Protein AF-A0A3D2XXL0-F1 (afdb_monomer_lite)

Radius of gyration: 10.96 Å; chains: 1; bounding box: 23×13×32 Å

Secondary structure (DSSP, 8-state):
-------S----TTSTTT--S-HHHHHHHHHHTT-S---

Structure (mmCIF, N/CA/C/O backbone):
data_AF-A0A3D2XXL0-F1
#
_entry.id   AF-A0A3D2XXL0-F1
#
loop_
_atom_site.group_PDB
_atom_site.id
_atom_site.type_symbol
_atom_site.label_atom_id
_atom_site.lab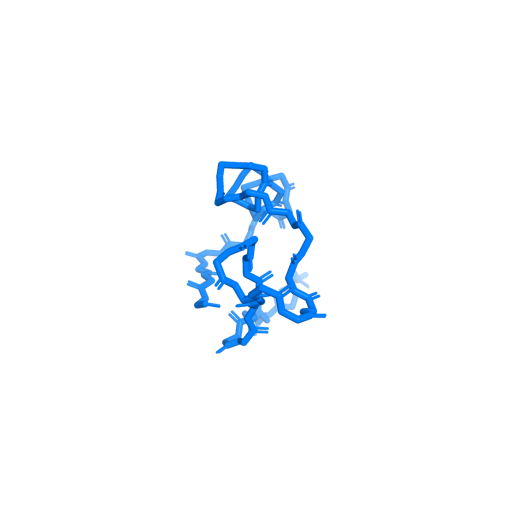el_alt_id
_atom_site.label_comp_id
_atom_site.label_asym_id
_atom_site.label_entity_id
_atom_site.label_seq_id
_atom_site.pdbx_PDB_ins_code
_atom_site.Cartn_x
_atom_site.Cartn_y
_atom_site.Cartn_z
_atom_site.occupancy
_atom_site.B_iso_or_equiv
_atom_site.auth_seq_id
_atom_site.auth_comp_id
_atom_site.auth_asym_id
_atom_site.auth_atom_id
_atom_site.pdbx_PDB_model_num
ATOM 1 N N . MET A 1 1 ? -13.630 2.815 18.056 1.00 49.31 1 MET A N 1
ATOM 2 C CA . MET A 1 1 ? -13.150 1.584 17.399 1.00 49.31 1 MET A CA 1
ATOM 3 C C . MET A 1 1 ? -12.523 2.004 16.087 1.00 49.31 1 MET A C 1
ATOM 5 O O . MET A 1 1 ? -13.262 2.463 15.225 1.00 49.31 1 MET A O 1
ATOM 9 N N . SER A 1 2 ? -11.193 1.960 15.962 1.00 60.66 2 SER A N 1
ATOM 10 C CA . SER A 1 2 ? -10.581 2.063 14.634 1.00 60.66 2 SER A CA 1
ATOM 11 C C . SER A 1 2 ? -11.122 0.902 13.801 1.00 60.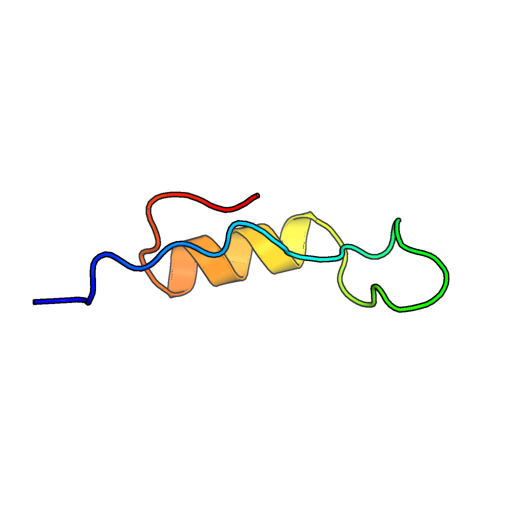66 2 SER A C 1
ATOM 13 O O . SER A 1 2 ? -11.298 -0.204 14.313 1.00 60.66 2 SER A O 1
ATOM 15 N N . ALA A 1 3 ? -11.514 1.170 12.560 1.00 65.88 3 ALA A N 1
ATOM 16 C CA . ALA A 1 3 ? -12.024 0.121 11.693 1.00 65.88 3 ALA A CA 1
ATOM 17 C C . ALA A 1 3 ? -10.942 -0.959 11.529 1.00 65.88 3 ALA A C 1
ATOM 19 O O . ALA A 1 3 ? -9.782 -0.630 11.282 1.00 65.88 3 ALA A O 1
ATOM 20 N N . ASN A 1 4 ? -11.324 -2.233 11.657 1.00 83.19 4 ASN A N 1
ATOM 21 C CA . ASN A 1 4 ? -10.467 -3.386 11.371 1.00 83.19 4 ASN A CA 1
ATOM 22 C C . ASN A 1 4 ? -10.247 -3.487 9.854 1.00 83.19 4 ASN A C 1
ATOM 24 O O . ASN A 1 4 ? -10.809 -4.356 9.190 1.00 83.19 4 ASN A O 1
ATOM 28 N N . PHE A 1 5 ? -9.506 -2.540 9.291 1.00 88.94 5 PHE A N 1
ATOM 29 C CA . PHE A 1 5 ? -9.280 -2.423 7.861 1.00 88.94 5 PHE A CA 1
ATOM 30 C C . PHE A 1 5 ? -7.792 -2.551 7.556 1.00 88.94 5 PHE A C 1
ATOM 32 O O . PHE A 1 5 ? -6.955 -1.931 8.208 1.00 88.94 5 PHE A O 1
ATOM 39 N N . VAL A 1 6 ? -7.474 -3.367 6.554 1.00 94.19 6 VAL A N 1
ATOM 40 C CA . VAL A 1 6 ? -6.109 -3.632 6.098 1.00 94.19 6 VAL A CA 1
ATOM 41 C C . VAL A 1 6 ? -6.091 -3.549 4.577 1.00 94.19 6 VAL A C 1
ATOM 43 O O . VAL A 1 6 ? -6.954 -4.119 3.908 1.00 94.19 6 VAL A O 1
ATOM 46 N N . HIS A 1 7 ? -5.095 -2.853 4.029 1.00 95.62 7 HIS A N 1
ATOM 47 C CA . HIS A 1 7 ? -4.867 -2.815 2.590 1.00 95.62 7 HIS A CA 1
ATOM 48 C C . HIS A 1 7 ? -4.149 -4.096 2.161 1.00 95.62 7 HIS A C 1
ATOM 50 O O . H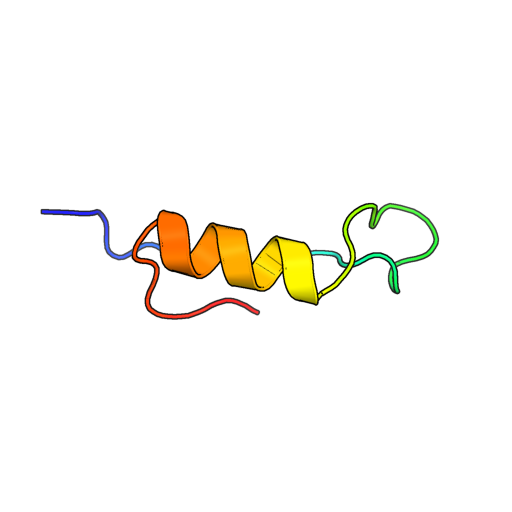IS A 1 7 ? -3.016 -4.336 2.568 1.00 95.62 7 HIS A O 1
ATOM 56 N N . LEU A 1 8 ? -4.815 -4.902 1.333 1.00 97.06 8 LEU A N 1
ATOM 57 C CA . LEU A 1 8 ? -4.259 -6.140 0.769 1.00 97.06 8 LEU A CA 1
ATOM 58 C C . LEU A 1 8 ? -3.732 -5.966 -0.664 1.00 97.06 8 LEU A C 1
ATOM 60 O O . LEU A 1 8 ? -3.382 -6.940 -1.325 1.00 97.06 8 LEU A O 1
ATOM 64 N N . ARG A 1 9 ? -3.737 -4.730 -1.169 1.00 96.94 9 ARG A N 1
ATOM 65 C CA . ARG A 1 9 ? -3.232 -4.391 -2.494 1.00 96.94 9 ARG A CA 1
ATOM 66 C C . ARG A 1 9 ? -2.657 -2.982 -2.480 1.00 96.94 9 ARG A C 1
ATOM 68 O O . ARG A 1 9 ? -3.403 -2.010 -2.604 1.00 96.94 9 ARG A O 1
ATOM 75 N N . VAL A 1 10 ? -1.341 -2.881 -2.356 1.00 97.00 10 VAL A N 1
ATOM 76 C CA . VAL A 1 10 ? -0.593 -1.629 -2.491 1.00 97.00 10 VAL A CA 1
ATOM 77 C C . VAL A 1 10 ? 0.481 -1.796 -3.561 1.00 97.00 10 VAL A C 1
ATOM 79 O O . VAL A 1 10 ? 1.144 -2.823 -3.643 1.00 97.00 10 VAL A O 1
ATOM 82 N N . HIS A 1 11 ? 0.651 -0.787 -4.412 1.00 97.88 11 HIS A N 1
ATOM 83 C CA . HIS A 1 11 ? 1.702 -0.779 -5.425 1.00 97.88 11 HIS A CA 1
ATOM 84 C C . HIS A 1 11 ? 2.861 0.098 -4.930 1.00 97.88 11 HIS A C 1
ATOM 86 O O . HIS A 1 11 ? 2.683 1.286 -4.650 1.00 97.88 11 HIS A O 1
ATOM 92 N N . SER A 1 12 ? 4.048 -0.495 -4.801 1.00 97.75 12 SER A N 1
ATOM 93 C CA . SER A 1 12 ? 5.298 0.241 -4.565 1.00 97.75 12 SER A CA 1
ATOM 94 C C . SER A 1 12 ? 5.930 0.676 -5.884 1.00 97.75 12 SER A C 1
ATOM 96 O O . SER A 1 12 ? 5.504 0.223 -6.942 1.00 97.75 12 SER A O 1
ATOM 98 N N . ASP A 1 13 ? 6.991 1.477 -5.829 1.00 96.88 13 ASP A N 1
ATOM 99 C CA . ASP A 1 13 ? 7.796 1.897 -6.984 1.00 96.88 13 ASP A CA 1
ATOM 100 C C . ASP A 1 13 ? 8.346 0.748 -7.852 1.00 96.88 13 ASP A C 1
ATOM 102 O O . ASP A 1 13 ? 8.735 0.970 -8.996 1.00 96.88 13 ASP A O 1
ATOM 106 N N . PHE A 1 14 ? 8.327 -0.496 -7.361 1.00 97.19 14 PHE A N 1
ATOM 107 C CA . PHE A 1 14 ? 8.597 -1.681 -8.181 1.00 97.19 14 PHE A CA 1
ATOM 108 C C . PHE A 1 14 ? 7.519 -1.952 -9.243 1.00 97.19 14 PHE A C 1
ATOM 110 O O . PHE A 1 14 ? 7.797 -2.603 -10.251 1.00 97.19 14 PHE A O 1
ATOM 117 N N . SER A 1 15 ? 6.301 -1.442 -9.058 1.00 97.31 15 SER A N 1
ATOM 118 C CA . SER A 1 15 ? 5.246 -1.467 -10.074 1.00 97.31 15 SER A CA 1
ATOM 119 C C . SER A 1 15 ? 5.499 -0.336 -11.065 1.00 97.31 15 SER A C 1
ATOM 121 O O . SER A 1 15 ? 4.882 0.715 -10.998 1.00 97.31 15 SER A O 1
ATOM 123 N N . MET A 1 16 ? 6.446 -0.540 -11.979 1.00 94.62 16 MET A N 1
ATOM 124 C CA . MET A 1 16 ? 7.020 0.522 -12.822 1.00 94.62 16 MET A CA 1
ATOM 125 C C . MET A 1 16 ? 6.004 1.369 -13.611 1.00 94.62 16 MET A C 1
ATOM 127 O O . MET A 1 16 ? 6.334 2.481 -14.011 1.00 94.62 16 MET A O 1
ATOM 131 N N . MET A 1 17 ? 4.799 0.852 -13.871 1.00 96.50 17 MET A N 1
ATOM 132 C CA . MET A 1 17 ? 3.767 1.589 -14.606 1.00 96.50 17 MET A CA 1
ATOM 133 C C . MET A 1 17 ? 2.922 2.522 -13.730 1.00 96.50 17 MET A C 1
ATOM 135 O O . MET A 1 17 ? 2.450 3.536 -14.234 1.00 96.50 17 MET A O 1
ATOM 139 N N . ASP A 1 18 ? 2.696 2.189 -12.457 1.00 94.25 18 ASP A N 1
ATOM 140 C CA . ASP A 1 18 ? 1.678 2.855 -11.624 1.00 94.25 18 ASP A CA 1
ATOM 141 C C . ASP A 1 18 ? 2.056 3.039 -10.142 1.00 94.25 18 ASP A C 1
ATOM 143 O O . ASP A 1 18 ? 1.411 3.799 -9.418 1.00 94.25 18 ASP A O 1
ATOM 147 N N . GLY A 1 19 ? 3.115 2.390 -9.677 1.00 94.12 19 GLY A N 1
ATOM 148 C CA . GLY A 1 19 ? 3.627 2.507 -8.327 1.00 94.12 19 GLY A CA 1
ATOM 149 C C . GLY A 1 19 ? 4.565 3.697 -8.177 1.00 94.12 19 GLY A C 1
ATOM 150 O O . GLY A 1 19 ? 5.533 3.843 -8.920 1.00 94.12 19 GLY A O 1
ATOM 151 N N . LEU A 1 20 ? 4.288 4.550 -7.190 1.00 95.88 20 LEU A N 1
ATOM 152 C CA . LEU A 1 20 ? 5.021 5.805 -6.995 1.00 95.88 20 LEU A CA 1
ATOM 153 C C . LEU A 1 20 ? 5.956 5.770 -5.781 1.00 95.88 20 LEU A C 1
ATOM 155 O O . LEU A 1 20 ? 7.103 6.211 -5.847 1.00 95.88 20 LEU A O 1
ATOM 159 N N . ASN A 1 21 ? 5.460 5.276 -4.648 1.00 97.25 21 ASN A N 1
ATOM 160 C CA . ASN A 1 21 ? 6.173 5.366 -3.379 1.00 97.25 21 ASN A CA 1
ATOM 161 C C . ASN A 1 21 ? 7.127 4.188 -3.176 1.00 97.25 21 ASN A C 1
ATOM 163 O O . ASN A 1 21 ? 6.777 3.032 -3.409 1.00 97.25 21 ASN A O 1
ATOM 167 N N . LYS A 1 22 ? 8.312 4.484 -2.632 1.00 97.38 22 LYS A N 1
ATOM 168 C CA . LYS A 1 22 ? 9.236 3.454 -2.146 1.00 97.38 22 LYS A CA 1
ATOM 169 C C . LYS A 1 22 ? 8.638 2.706 -0.955 1.00 97.38 22 LYS A C 1
ATOM 171 O O . LYS A 1 22 ? 7.834 3.254 -0.202 1.00 97.38 22 LYS A O 1
ATOM 176 N N . VAL A 1 23 ? 9.120 1.488 -0.721 1.00 97.56 23 VAL A N 1
ATOM 177 C CA . VAL A 1 23 ? 8.652 0.619 0.377 1.00 97.56 23 VAL A CA 1
ATOM 178 C C . VAL A 1 23 ? 8.749 1.294 1.755 1.00 97.56 23 VAL A C 1
ATOM 180 O O . VAL A 1 23 ? 7.798 1.256 2.526 1.00 97.56 23 VAL A O 1
ATOM 183 N N . LYS A 1 24 ? 9.867 1.964 2.071 1.00 97.88 24 LYS A N 1
ATOM 184 C CA . LYS A 1 24 ? 10.074 2.600 3.389 1.00 97.88 24 LYS A CA 1
ATOM 185 C C . LYS A 1 24 ? 9.016 3.678 3.720 1.00 97.88 24 LYS A C 1
ATOM 187 O O . LYS A 1 24 ? 8.426 3.586 4.792 1.00 97.88 24 LYS A O 1
ATOM 192 N N . PRO A 1 25 ? 8.730 4.654 2.832 1.00 98.00 25 PRO A N 1
ATOM 193 C CA . PRO A 1 25 ? 7.615 5.588 3.011 1.00 98.00 25 PRO A CA 1
ATOM 194 C C . PRO A 1 25 ? 6.247 4.928 3.222 1.00 98.00 25 PRO A C 1
ATOM 196 O O . PRO A 1 25 ? 5.472 5.404 4.047 1.00 98.00 25 PRO A O 1
ATOM 199 N N . ILE A 1 26 ? 5.950 3.836 2.505 1.00 97.75 26 ILE A N 1
ATOM 200 C CA . ILE A 1 26 ? 4.682 3.102 2.661 1.00 97.75 26 ILE A CA 1
ATOM 201 C C . ILE A 1 26 ? 4.572 2.554 4.089 1.00 97.75 26 ILE A C 1
ATOM 203 O O . ILE A 1 26 ? 3.567 2.787 4.756 1.00 97.75 26 ILE A O 1
ATOM 207 N N . LEU A 1 27 ? 5.622 1.892 4.583 1.00 97.31 27 LEU A N 1
ATOM 208 C CA . LEU A 1 27 ? 5.645 1.323 5.934 1.00 97.31 27 LEU A CA 1
ATOM 209 C C . LEU A 1 27 ? 5.532 2.395 7.025 1.00 97.31 27 LEU A C 1
ATOM 211 O O . LEU A 1 27 ? 4.756 2.224 7.960 1.00 97.31 27 LEU A O 1
ATOM 215 N N . ALA A 1 28 ? 6.233 3.523 6.871 1.00 98.00 28 ALA A N 1
ATOM 216 C CA . ALA A 1 28 ? 6.136 4.640 7.812 1.00 98.00 28 ALA A CA 1
ATOM 217 C C . ALA A 1 28 ? 4.699 5.180 7.913 1.00 98.00 28 ALA A C 1
ATOM 219 O O . ALA A 1 28 ? 4.231 5.507 9.002 1.00 98.00 28 ALA A O 1
ATOM 220 N N . LYS A 1 29 ? 3.965 5.230 6.791 1.00 96.50 29 LYS A N 1
ATOM 221 C CA . LYS A 1 29 ? 2.570 5.682 6.800 1.00 96.50 29 LYS A CA 1
ATOM 222 C C . LYS A 1 29 ? 1.621 4.661 7.426 1.00 96.50 29 LYS A C 1
ATOM 224 O O . LYS A 1 29 ? 0.684 5.051 8.114 1.00 96.50 29 LYS A O 1
ATOM 229 N N . VAL A 1 30 ? 1.857 3.368 7.200 1.00 95.25 30 VAL A N 1
ATOM 230 C CA . VAL A 1 30 ? 1.100 2.273 7.836 1.00 95.25 30 VAL A CA 1
ATOM 231 C C . VAL A 1 30 ? 1.242 2.342 9.360 1.00 95.25 30 VAL A C 1
ATOM 233 O O . VAL A 1 30 ? 0.239 2.238 10.065 1.00 95.25 30 VAL A O 1
ATOM 236 N N . GLU A 1 31 ? 2.455 2.601 9.857 1.00 95.06 31 GLU A N 1
ATOM 237 C CA . GLU A 1 31 ? 2.733 2.799 11.284 1.00 95.06 31 GLU A CA 1
ATOM 238 C C . GLU A 1 31 ? 2.033 4.050 11.842 1.00 95.06 31 GLU A C 1
ATOM 240 O O . GLU A 1 31 ? 1.347 3.963 12.859 1.00 95.06 31 GLU A O 1
ATOM 245 N N . GLU A 1 32 ? 2.118 5.192 11.148 1.00 96.06 32 GLU A N 1
ATOM 246 C CA . GLU A 1 32 ? 1.445 6.444 11.542 1.00 96.06 32 GLU A CA 1
ATOM 247 C C . GLU A 1 32 ? -0.083 6.281 11.645 1.00 96.06 32 GLU A C 1
ATOM 249 O O . GLU A 1 32 ? -0.728 6.872 12.510 1.00 96.06 32 GLU A O 1
ATOM 254 N N . LEU A 1 33 ? -0.668 5.458 10.772 1.00 92.94 33 LEU A N 1
ATOM 255 C CA . LEU A 1 33 ? -2.100 5.153 10.762 1.00 92.94 33 LEU A CA 1
ATOM 256 C C . LEU A 1 33 ? -2.504 4.082 11.791 1.00 92.94 33 L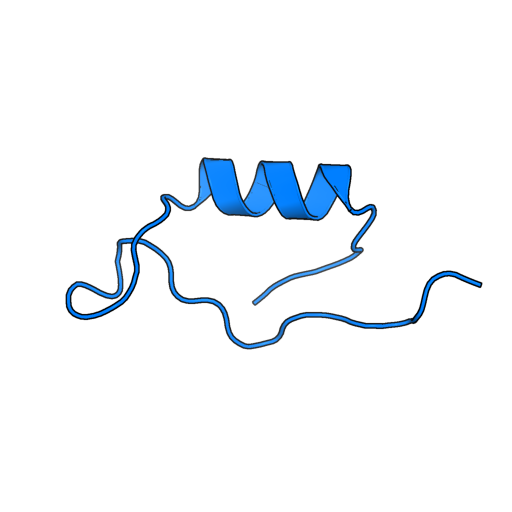EU A C 1
ATOM 258 O O . LEU A 1 33 ? -3.690 3.761 11.891 1.00 92.94 33 LEU A O 1
ATOM 262 N N . GLY A 1 34 ? -1.555 3.513 12.543 1.00 92.38 34 GLY A N 1
ATOM 263 C CA . GLY A 1 34 ? -1.817 2.450 13.516 1.00 92.38 34 GLY A CA 1
ATOM 264 C C . GLY A 1 34 ? -2.372 1.173 12.880 1.00 92.38 34 GLY A C 1
ATOM 265 O O . GLY A 1 34 ? -3.139 0.445 13.514 1.00 92.38 34 GLY A O 1
ATOM 266 N N . MET A 1 35 ? -2.038 0.917 11.612 1.00 93.81 35 MET A N 1
ATOM 267 C CA . MET A 1 35 ? -2.504 -0.261 10.888 1.00 93.81 35 MET A CA 1
ATOM 268 C C . MET A 1 35 ? -1.650 -1.483 11.260 1.00 93.81 35 MET A C 1
ATOM 270 O O . MET A 1 35 ? -0.424 -1.401 11.229 1.00 93.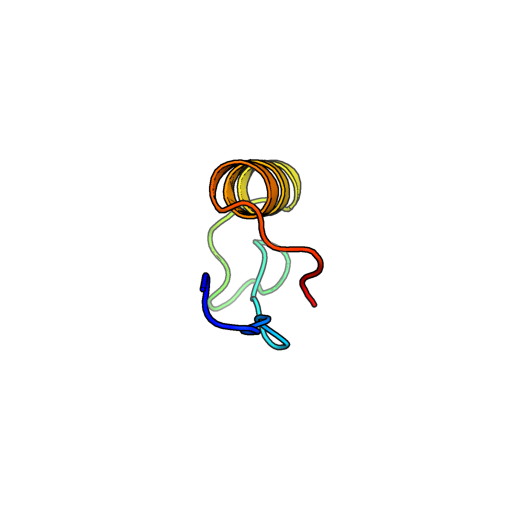81 35 MET A O 1
ATOM 274 N N .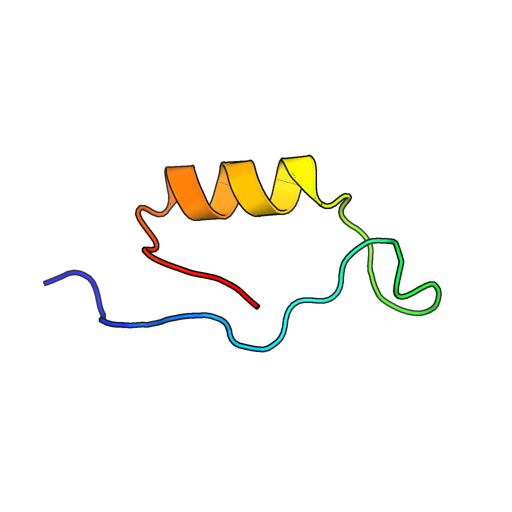 PRO A 1 36 ? -2.258 -2.644 11.567 1.00 93.62 36 PRO A N 1
ATOM 275 C CA . PRO A 1 36 ? -1.509 -3.813 12.031 1.00 93.62 36 PRO A CA 1
ATOM 276 C C . PRO A 1 36 ? -0.771 -4.565 10.910 1.00 93.62 36 PRO A C 1
ATOM 278 O O . PRO A 1 36 ? 0.102 -5.378 11.202 1.00 93.62 36 PRO A O 1
ATOM 281 N N . ALA A 1 37 ? -1.143 -4.350 9.642 1.00 94.06 37 ALA A N 1
ATOM 282 C CA . ALA A 1 37 ? -0.591 -5.057 8.487 1.00 94.06 37 ALA A CA 1
ATOM 283 C C . ALA A 1 37 ? -0.804 -4.279 7.173 1.00 94.06 37 ALA A C 1
ATOM 285 O O . ALA A 1 37 ? -1.627 -3.362 7.106 1.00 94.06 37 ALA A O 1
ATOM 286 N N . VAL A 1 38 ? -0.082 -4.687 6.123 1.00 95.06 38 VAL A N 1
ATOM 287 C CA . VAL A 1 38 ? -0.223 -4.244 4.723 1.00 95.06 38 VAL A CA 1
ATOM 288 C C . VAL A 1 38 ? 0.315 -5.339 3.787 1.00 95.06 38 VAL A C 1
ATOM 290 O O . VAL A 1 38 ? 1.218 -6.073 4.195 1.00 95.06 38 VAL A O 1
ATOM 293 N N . ALA A 1 39 ? -0.228 -5.454 2.568 1.00 94.69 39 ALA A N 1
ATOM 294 C CA . ALA A 1 39 ? 0.306 -6.302 1.493 1.00 94.69 39 ALA A CA 1
ATOM 295 C C . ALA A 1 39 ? 0.717 -5.487 0.260 1.00 94.69 39 ALA A C 1
ATOM 297 O O . ALA A 1 39 ? -0.032 -4.548 -0.112 1.00 94.69 39 ALA A O 1
#

Sequence (39 aa):
MSANFVHLRVHSDFSMMDGLNKVKPILAKVEELGMPAVA

pLDDT: mean 92.61, std 10.37, range [49.31, 98.0]

Foldseek 3Di:
DPPLDEEADAADVVVVPDHDHHPVVVVVVCVVSVHPDYD